Protein AF-A0A820NQ78-F1 (afdb_monomer_lite)

Radius of gyration: 19.65 Å; chains: 1; bounding box: 41×28×57 Å

Sequence (155 aa):
PVSNAIIAKVNKTFEELDKIHQFAKSWVNSPLNLTAVLGDLKNTNNIKKVFANQFFQELFTNIVGMNTFDIKSIISMLDNLNGEPNVDVLKNIEVIMKQFSDYLPCIELNRFEALQSESELVERAKELHRNRLVIAGIVFTNLNSSNPNANFLTP

Foldseek 3Di:
DVVVVVVVVLLVLLVLLVVLLVLLVCLQPPPPPVVVNLVVLVCLVSVLVQLVDPVNQVVCCVQVVDHPVLSVLLNVLSVCSPDDHDPVSSVSSNVVSVSSNVGSVVDDSPLDDDDDDPVVQVVVQVVCVVVPSDDDDDDDPDPPDPDPPPPPPDD

Secondary structure (DSSP, 8-state):
-HHHHHHHHHHHHHHHHHHHHHHHHHHHHS-S-HHHHHHGGGGHHHHHHHHHSHHHHHHHHHHH---HHHHHHHHHHHHHTTS---HHHHHHHHHHHHHHHHHGGGS-S------SSHHHHHHHHHHHHHTT----------TT---TT------

Structure (mmCIF, N/CA/C/O backbone):
data_AF-A0A820NQ78-F1
#
_entry.id   AF-A0A820NQ78-F1
#
loop_
_atom_site.group_PDB
_atom_site.id
_atom_site.type_symbol
_atom_site.label_atom_id
_atom_site.label_alt_id
_atom_site.label_comp_id
_atom_site.label_asym_id
_atom_site.label_entity_id
_atom_site.label_seq_id
_atom_site.pdbx_PDB_ins_code
_atom_site.Cartn_x
_atom_site.Cartn_y
_atom_site.Cartn_z
_atom_site.occupancy
_atom_site.B_iso_or_equiv
_atom_site.auth_seq_id
_atom_site.auth_comp_id
_atom_site.auth_asym_id
_atom_site.auth_atom_id
_atom_site.pdbx_PDB_model_num
ATOM 1 N N . PRO A 1 1 ? -9.258 12.320 19.802 1.00 61.38 1 PRO A N 1
ATOM 2 C CA . PRO A 1 1 ? -8.092 13.053 19.236 1.00 61.38 1 PRO A CA 1
ATOM 3 C C . PRO A 1 1 ? -6.924 12.133 18.848 1.00 61.38 1 PRO A C 1
ATOM 5 O O . PRO A 1 1 ? -6.534 12.135 17.688 1.00 61.38 1 PRO A O 1
ATOM 8 N N . VAL A 1 2 ? -6.407 11.322 19.782 1.00 65.81 2 VAL A N 1
ATOM 9 C CA . VAL A 1 2 ? -5.282 10.395 19.530 1.00 65.81 2 VAL A CA 1
ATOM 10 C C . VAL A 1 2 ? -5.680 9.243 18.599 1.00 65.81 2 VAL A C 1
ATOM 12 O O . VAL A 1 2 ? -4.984 8.980 17.625 1.00 65.81 2 VAL A O 1
ATOM 15 N N . SER A 1 3 ? -6.844 8.623 18.816 1.00 65.94 3 SER A N 1
ATOM 16 C CA . SER A 1 3 ? -7.408 7.605 17.912 1.00 65.94 3 SER A CA 1
ATOM 17 C C . SER A 1 3 ? -7.596 8.129 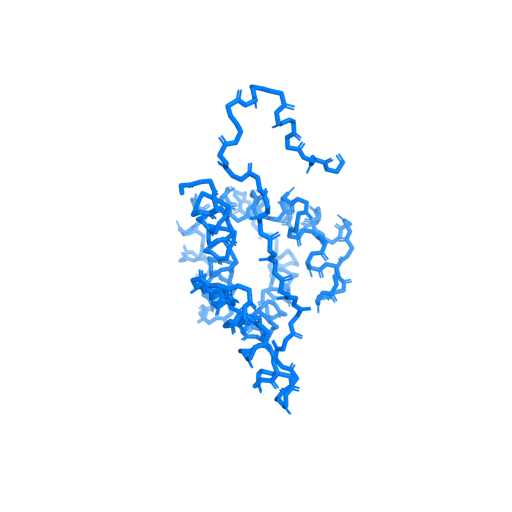16.482 1.00 65.94 3 SER A C 1
ATOM 19 O O . SER A 1 3 ? -7.204 7.470 15.524 1.00 65.94 3 SER A O 1
ATOM 21 N N . ASN A 1 4 ? -8.093 9.361 16.330 1.00 68.56 4 ASN A N 1
ATOM 22 C CA . ASN A 1 4 ? -8.229 10.008 15.021 1.00 68.56 4 ASN A CA 1
ATOM 23 C C . ASN A 1 4 ? -6.870 10.266 14.354 1.00 68.56 4 ASN A C 1
ATOM 25 O O . ASN A 1 4 ? -6.774 10.164 13.137 1.00 68.56 4 ASN A O 1
ATOM 29 N N . ALA A 1 5 ? -5.819 10.574 15.123 1.00 69.75 5 ALA A N 1
ATOM 30 C CA . ALA A 1 5 ? -4.471 10.739 14.581 1.00 69.75 5 ALA A CA 1
ATOM 31 C C . ALA A 1 5 ? -3.889 9.407 14.077 1.00 69.75 5 ALA A C 1
ATOM 33 O O . ALA A 1 5 ? -3.228 9.385 13.040 1.00 69.75 5 ALA A O 1
ATOM 34 N N . ILE A 1 6 ? -4.181 8.297 14.766 1.00 68.69 6 ILE A N 1
ATOM 35 C CA . ILE A 1 6 ? -3.811 6.947 14.322 1.00 68.69 6 ILE A CA 1
ATOM 36 C C . ILE A 1 6 ? -4.538 6.615 13.016 1.00 68.69 6 ILE A C 1
ATOM 38 O O . ILE A 1 6 ? -3.880 6.296 12.030 1.00 68.69 6 ILE A O 1
ATOM 42 N N . ILE A 1 7 ? -5.864 6.783 12.962 1.00 71.94 7 ILE A N 1
ATOM 43 C CA . ILE A 1 7 ? -6.649 6.539 11.739 1.00 71.94 7 ILE A CA 1
ATOM 44 C C . ILE A 1 7 ? -6.163 7.430 10.587 1.00 71.94 7 ILE A C 1
ATOM 46 O O . ILE A 1 7 ? -5.946 6.941 9.482 1.00 71.94 7 ILE A O 1
ATOM 50 N N . ALA A 1 8 ? -5.901 8.716 10.841 1.00 73.94 8 ALA A N 1
ATOM 51 C CA . ALA A 1 8 ? -5.370 9.629 9.829 1.00 73.94 8 ALA A CA 1
ATOM 52 C C . ALA A 1 8 ? -4.002 9.177 9.294 1.00 73.94 8 ALA A C 1
ATOM 54 O O . ALA A 1 8 ? -3.735 9.285 8.096 1.00 73.94 8 ALA A O 1
ATOM 55 N N . LYS A 1 9 ? -3.134 8.641 10.163 1.00 71.94 9 LYS A N 1
ATOM 56 C CA . LYS A 1 9 ? -1.835 8.106 9.751 1.00 71.94 9 LYS A CA 1
ATOM 57 C C . LYS A 1 9 ? -1.995 6.890 8.842 1.00 71.94 9 LYS A C 1
ATOM 59 O O . LYS A 1 9 ? -1.273 6.818 7.851 1.00 71.94 9 LYS A O 1
ATOM 64 N N . VAL A 1 10 ? -2.931 5.985 9.137 1.00 73.81 10 VAL A N 1
ATOM 65 C CA . VAL A 1 10 ? -3.146 4.812 8.280 1.00 73.81 10 VAL A CA 1
ATOM 66 C C . VAL A 1 10 ? -3.831 5.177 6.963 1.00 73.81 10 VAL A C 1
ATOM 68 O O . VAL A 1 10 ? -3.411 4.696 5.914 1.00 73.81 10 VAL A O 1
ATOM 71 N N . ASN A 1 11 ? -4.794 6.101 6.971 1.00 71.75 11 ASN A N 1
ATOM 72 C CA . ASN A 1 11 ? -5.394 6.608 5.732 1.00 71.75 11 ASN A CA 1
ATOM 73 C C . ASN A 1 11 ? -4.330 7.200 4.798 1.00 71.75 11 ASN A C 1
ATOM 75 O O . ASN A 1 11 ? -4.326 6.906 3.606 1.00 71.75 11 ASN A O 1
ATOM 79 N N . LYS A 1 12 ? -3.357 7.941 5.345 1.00 75.19 12 LYS A N 1
ATOM 80 C CA . LYS A 1 12 ? -2.223 8.447 4.563 1.00 75.19 12 LYS A CA 1
ATOM 81 C C . LYS A 1 12 ? -1.379 7.324 3.943 1.00 75.19 12 LYS A C 1
ATOM 83 O O . LYS A 1 12 ? -0.923 7.462 2.813 1.00 75.19 12 LYS A O 1
ATOM 88 N N . THR A 1 13 ? -1.173 6.213 4.651 1.00 70.50 13 THR A N 1
ATOM 89 C CA . THR A 1 13 ? -0.490 5.030 4.099 1.00 70.50 13 THR A CA 1
ATOM 90 C C . THR A 1 13 ? -1.272 4.437 2.923 1.00 70.50 13 THR A C 1
ATOM 92 O O . THR A 1 13 ? -0.685 4.059 1.913 1.00 70.50 13 THR A O 1
ATOM 95 N N . PHE A 1 14 ? -2.599 4.401 2.998 1.00 76.12 14 PHE A N 1
ATOM 96 C CA . PHE A 1 14 ? -3.430 3.918 1.897 1.00 76.12 14 PHE A CA 1
ATOM 97 C C . PHE A 1 14 ? -3.463 4.862 0.691 1.00 76.12 14 PHE A C 1
ATOM 99 O O . PHE A 1 14 ? -3.422 4.394 -0.444 1.00 76.12 14 PHE A O 1
ATOM 106 N N . GLU A 1 15 ? -3.424 6.177 0.907 1.00 78.06 15 GLU A N 1
ATOM 107 C CA . GLU A 1 15 ? -3.234 7.149 -0.179 1.00 78.06 15 GLU A CA 1
ATOM 108 C C . GLU A 1 15 ? -1.905 6.937 -0.927 1.00 78.06 15 GLU A C 1
ATOM 110 O O . GLU A 1 15 ? -1.816 7.182 -2.130 1.00 78.06 15 GLU A O 1
ATOM 115 N N . GLU A 1 16 ? -0.850 6.494 -0.236 1.00 76.94 16 GLU A N 1
ATOM 116 C CA . GLU A 1 16 ? 0.434 6.164 -0.866 1.00 76.94 16 GLU A CA 1
ATOM 117 C C . GLU A 1 16 ? 0.342 4.898 -1.740 1.00 76.94 16 GLU A C 1
ATOM 119 O O . GLU A 1 16 ? 0.937 4.880 -2.819 1.00 76.94 16 GLU A O 1
ATOM 124 N N . LEU A 1 17 ? -0.460 3.894 -1.356 1.00 76.00 17 LEU A N 1
ATOM 125 C CA . LEU A 1 17 ? -0.748 2.722 -2.204 1.00 76.00 17 LEU A CA 1
ATOM 126 C C . LEU A 1 17 ? -1.548 3.076 -3.444 1.00 76.00 17 LEU A C 1
ATOM 128 O O . LEU A 1 17 ? -1.231 2.596 -4.532 1.00 76.00 17 LEU A O 1
ATOM 132 N N . ASP A 1 18 ? -2.561 3.925 -3.293 1.00 79.12 18 ASP A N 1
ATOM 133 C CA . ASP A 1 18 ? -3.382 4.332 -4.427 1.00 79.12 18 ASP A CA 1
ATOM 134 C C . ASP A 1 18 ? -2.541 5.062 -5.487 1.00 79.12 18 ASP A C 1
ATOM 136 O O . ASP A 1 18 ? -2.681 4.810 -6.681 1.00 79.12 18 ASP A O 1
ATOM 140 N N . LYS A 1 19 ? -1.554 5.866 -5.067 1.00 77.31 19 LYS A N 1
ATOM 141 C CA . LYS A 1 19 ? -0.592 6.493 -5.990 1.00 77.31 19 LYS A CA 1
ATOM 142 C C . LYS A 1 19 ? 0.239 5.474 -6.772 1.00 77.31 19 LYS A C 1
ATOM 144 O O . LYS A 1 19 ? 0.476 5.690 -7.959 1.00 77.31 19 LYS A O 1
ATOM 149 N N . ILE A 1 20 ? 0.676 4.374 -6.150 1.00 75.75 20 ILE A N 1
ATOM 150 C CA . ILE A 1 20 ? 1.396 3.300 -6.862 1.00 75.75 20 ILE A CA 1
ATOM 151 C C . ILE A 1 20 ? 0.470 2.623 -7.861 1.00 75.75 20 ILE A C 1
ATOM 153 O O . ILE A 1 20 ? 0.863 2.388 -8.997 1.00 75.75 20 ILE A O 1
ATOM 157 N N . HIS A 1 21 ? -0.756 2.317 -7.449 1.00 78.81 21 HIS A N 1
ATOM 158 C CA . HIS A 1 21 ? -1.746 1.679 -8.304 1.00 78.81 21 HIS A CA 1
ATOM 159 C C . HIS A 1 21 ? -2.079 2.545 -9.526 1.00 78.81 21 HIS A C 1
ATOM 161 O O . HIS A 1 21 ? -2.081 2.041 -10.649 1.00 78.81 21 HIS A O 1
ATOM 167 N N . GLN A 1 22 ? -2.281 3.851 -9.335 1.00 77.62 22 GLN A N 1
ATOM 168 C CA . GLN A 1 22 ? -2.467 4.796 -10.434 1.00 77.62 22 GLN A CA 1
ATOM 169 C C . GLN A 1 22 ? -1.232 4.861 -11.339 1.00 77.62 22 GLN A C 1
ATOM 171 O O . GLN A 1 22 ? -1.372 4.806 -12.558 1.00 77.62 22 GLN A O 1
ATOM 176 N N . PHE A 1 23 ? -0.023 4.909 -10.769 1.00 75.62 23 PHE A N 1
ATOM 177 C CA . PHE A 1 23 ? 1.216 4.894 -11.549 1.00 75.62 23 PHE A CA 1
ATOM 178 C C . PHE A 1 23 ? 1.366 3.612 -12.378 1.00 75.62 23 PHE A C 1
ATOM 180 O O . PHE A 1 23 ? 1.639 3.683 -13.573 1.00 75.62 23 PHE A O 1
ATOM 187 N N . ALA A 1 24 ? 1.124 2.451 -11.771 1.00 78.06 24 ALA A N 1
ATOM 188 C CA . ALA A 1 24 ? 1.169 1.153 -12.429 1.00 78.06 24 ALA A CA 1
ATOM 189 C C . ALA A 1 24 ? 0.156 1.069 -13.580 1.00 78.06 24 ALA A C 1
ATOM 191 O O . ALA A 1 24 ? 0.507 0.671 -14.689 1.00 78.06 24 ALA A O 1
ATOM 192 N N . LYS A 1 25 ? -1.080 1.534 -13.357 1.00 79.62 25 LYS A N 1
ATOM 193 C CA . LYS A 1 25 ? -2.103 1.633 -14.407 1.00 79.62 25 LYS A CA 1
ATOM 194 C C . LYS A 1 25 ? -1.692 2.564 -15.539 1.00 79.62 25 LYS A C 1
ATOM 196 O O . LYS A 1 25 ? -1.885 2.214 -16.700 1.00 79.62 25 LYS A O 1
ATOM 201 N N . SER A 1 26 ? -1.145 3.734 -15.225 1.00 74.44 26 SER A N 1
ATOM 202 C CA . SER A 1 26 ? -0.667 4.677 -16.239 1.00 74.44 26 SER A C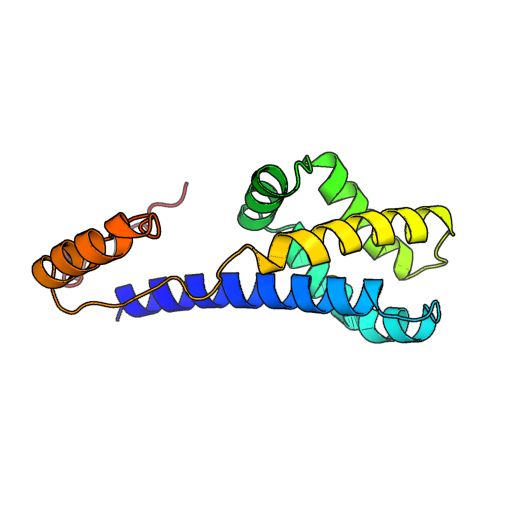A 1
ATOM 203 C C . SER A 1 26 ? 0.500 4.105 -17.038 1.00 74.44 26 SER A C 1
ATOM 205 O O . SER A 1 26 ? 0.550 4.307 -18.246 1.00 74.44 26 SER A O 1
ATOM 207 N N . TRP A 1 27 ? 1.397 3.353 -16.395 1.00 72.50 27 TRP A N 1
ATOM 208 C CA . TRP A 1 27 ? 2.512 2.674 -17.054 1.00 72.50 27 TRP A CA 1
ATOM 209 C C . TRP A 1 27 ? 2.023 1.600 -18.032 1.00 72.50 27 TRP A C 1
ATOM 211 O O . TRP A 1 27 ? 2.429 1.598 -19.189 1.00 72.50 27 TRP A O 1
ATOM 221 N N . VAL A 1 28 ? 1.111 0.723 -17.594 1.00 74.75 28 VAL A N 1
ATOM 222 C CA . VAL A 1 28 ? 0.580 -0.387 -18.409 1.00 74.75 28 VAL A CA 1
ATOM 223 C C . VAL A 1 28 ? -0.292 0.106 -19.567 1.00 74.75 28 VAL A C 1
ATOM 225 O O . VAL A 1 28 ? -0.255 -0.464 -20.653 1.00 74.75 28 VAL A O 1
ATOM 228 N N . ASN A 1 29 ? -1.076 1.166 -19.354 1.00 73.69 29 ASN A N 1
ATOM 229 C CA . ASN A 1 29 ? -1.983 1.699 -20.373 1.00 73.69 29 ASN A CA 1
ATOM 230 C C . ASN A 1 29 ? -1.331 2.749 -21.284 1.00 73.69 29 ASN A C 1
ATOM 232 O O . ASN A 1 29 ? -1.990 3.245 -22.200 1.00 73.69 29 ASN A O 1
ATOM 236 N N . SER A 1 30 ? -0.065 3.117 -21.050 1.00 66.06 30 SER A N 1
ATOM 237 C CA . SER A 1 30 ? 0.626 4.074 -21.911 1.00 66.06 30 SER A CA 1
ATOM 238 C C . SER A 1 30 ? 1.037 3.400 -23.223 1.00 66.06 30 SER A C 1
ATOM 240 O O . SER A 1 30 ? 1.791 2.425 -23.199 1.00 66.06 30 SER A O 1
ATOM 242 N N . PRO A 1 31 ? 0.602 3.905 -24.390 1.00 54.59 31 PRO A N 1
ATOM 243 C CA . PRO A 1 31 ? 0.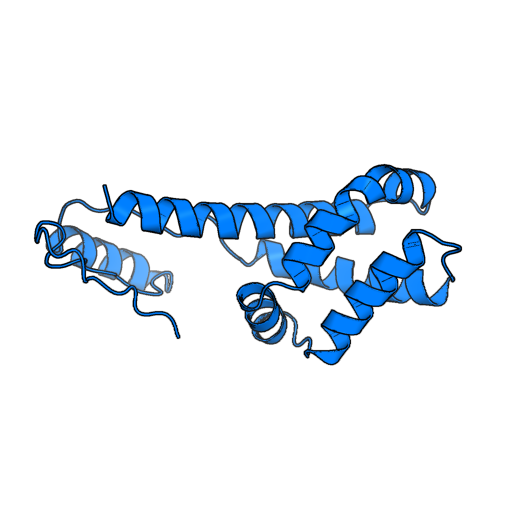965 3.324 -25.675 1.00 54.59 31 PRO A CA 1
ATOM 244 C C . PRO A 1 31 ? 2.415 3.670 -26.019 1.00 54.59 31 PRO A C 1
ATOM 246 O O . PRO A 1 31 ? 2.624 4.628 -26.748 1.00 54.59 31 PRO A O 1
ATOM 249 N N . LEU A 1 32 ? 3.403 2.943 -25.475 1.00 53.47 32 LEU A N 1
ATOM 250 C CA . LEU A 1 32 ? 4.848 2.964 -25.810 1.00 53.47 32 LEU A CA 1
ATOM 251 C C . LEU A 1 32 ? 5.509 4.346 -26.032 1.00 53.47 32 LEU A C 1
ATOM 253 O O . LEU A 1 32 ? 6.648 4.425 -26.484 1.00 53.47 32 LEU A O 1
ATOM 257 N N . ASN A 1 33 ? 4.848 5.449 -25.687 1.00 51.44 33 ASN A N 1
ATOM 258 C CA . ASN A 1 33 ? 5.381 6.792 -25.768 1.00 51.44 33 ASN A CA 1
ATOM 259 C C . ASN A 1 33 ? 5.942 7.113 -24.393 1.00 51.44 33 ASN A C 1
ATOM 261 O O . ASN A 1 33 ? 5.366 7.858 -23.596 1.00 51.44 33 ASN A O 1
ATOM 265 N N . LEU A 1 34 ? 7.068 6.453 -24.116 1.00 52.69 34 LEU A N 1
ATOM 266 C CA . LEU A 1 34 ? 7.848 6.592 -22.896 1.00 52.69 34 LEU A CA 1
ATOM 267 C C . LEU A 1 34 ? 8.030 8.062 -22.529 1.00 52.69 34 LEU A C 1
ATOM 269 O O . LEU A 1 34 ? 8.002 8.373 -21.359 1.00 52.69 34 LEU A O 1
ATOM 273 N N . THR A 1 35 ? 8.089 8.994 -23.480 1.00 45.81 35 THR A N 1
ATOM 274 C CA . THR A 1 35 ? 8.237 10.435 -23.236 1.00 45.81 35 THR A CA 1
ATOM 275 C C . THR A 1 35 ? 7.140 11.053 -22.349 1.00 45.81 35 THR A C 1
ATOM 277 O O . THR A 1 35 ? 7.444 11.964 -21.582 1.00 45.81 35 THR A O 1
ATOM 280 N N . ALA A 1 36 ? 5.896 10.557 -22.382 1.00 50.59 36 ALA A N 1
ATOM 281 C CA . ALA A 1 36 ? 4.820 11.029 -21.495 1.00 50.59 36 ALA A CA 1
ATOM 282 C C . ALA A 1 36 ? 4.976 10.481 -20.063 1.00 50.59 36 ALA A C 1
ATOM 284 O O . ALA A 1 36 ? 4.892 11.230 -19.093 1.00 50.59 36 ALA A O 1
ATOM 285 N N . VAL A 1 37 ? 5.316 9.195 -19.944 1.00 49.94 37 VAL A N 1
ATOM 286 C CA . VAL A 1 37 ? 5.645 8.526 -18.671 1.00 49.94 37 VAL A CA 1
ATOM 287 C C . VAL A 1 37 ? 6.936 9.094 -18.061 1.00 49.94 37 VAL A C 1
ATOM 289 O O . VAL A 1 37 ? 7.053 9.239 -16.845 1.00 49.94 37 VAL A O 1
ATOM 292 N N . LEU A 1 38 ? 7.889 9.468 -18.919 1.00 52.25 38 LEU A N 1
ATOM 293 C CA . LEU A 1 38 ? 9.160 10.095 -18.583 1.00 52.25 38 LEU A CA 1
ATOM 294 C C . LEU A 1 38 ? 8.949 11.557 -18.121 1.00 52.25 38 LEU A C 1
ATOM 296 O O . LEU A 1 38 ? 9.611 12.025 -17.200 1.00 52.25 38 LEU A O 1
ATOM 300 N N . GLY A 1 39 ? 7.981 12.277 -18.701 1.00 50.78 39 GLY A N 1
ATOM 301 C CA . GLY A 1 39 ? 7.564 13.613 -18.251 1.00 50.78 39 GLY A CA 1
ATOM 302 C C . GLY A 1 39 ? 6.963 13.619 -16.839 1.00 50.78 39 GLY A C 1
ATOM 303 O O . GLY A 1 39 ? 7.223 14.537 -16.056 1.00 50.78 39 GLY A O 1
ATOM 304 N N . ASP A 1 40 ? 6.261 12.542 -16.476 1.00 51.22 40 ASP A N 1
ATOM 305 C CA . ASP A 1 40 ? 5.756 12.296 -15.123 1.00 51.22 40 ASP A CA 1
ATOM 306 C C . ASP A 1 40 ? 6.847 11.823 -14.135 1.00 51.22 40 ASP A C 1
ATOM 308 O O . ASP A 1 40 ? 6.589 11.748 -12.929 1.00 51.22 40 ASP A O 1
ATOM 312 N N . LEU A 1 41 ? 8.097 11.579 -14.573 1.00 50.34 41 LEU A N 1
ATOM 313 C CA . LEU A 1 41 ? 9.191 11.102 -13.702 1.00 50.34 41 LEU A CA 1
ATOM 314 C C . LEU A 1 41 ? 9.597 12.071 -12.596 1.00 50.34 41 LEU A C 1
ATOM 316 O O . LEU A 1 41 ? 10.268 11.648 -11.650 1.00 50.34 41 LEU A O 1
ATOM 320 N N . LYS A 1 42 ? 9.159 13.336 -12.626 1.00 52.44 42 LYS A N 1
ATOM 321 C CA . LYS A 1 42 ? 9.260 14.209 -11.441 1.00 52.44 42 LYS A CA 1
ATOM 322 C C . LYS A 1 42 ? 8.589 13.574 -10.206 1.00 52.44 42 LYS A C 1
ATOM 324 O O . LYS A 1 42 ? 8.963 13.899 -9.081 1.00 52.44 42 LYS A O 1
ATOM 329 N N . ASN A 1 43 ? 7.691 12.602 -10.405 1.00 52.91 43 ASN A N 1
ATOM 330 C CA . ASN A 1 43 ? 7.060 11.789 -9.367 1.00 52.91 43 ASN A CA 1
ATOM 331 C C . ASN A 1 43 ? 7.806 10.493 -8.997 1.00 52.91 43 ASN A C 1
ATOM 333 O O . ASN A 1 43 ? 7.434 9.866 -8.000 1.00 52.91 43 ASN A O 1
ATOM 337 N N . THR A 1 44 ? 8.880 10.094 -9.695 1.00 60.66 44 THR A N 1
ATOM 338 C CA . THR A 1 44 ? 9.641 8.880 -9.322 1.00 60.66 44 THR A CA 1
ATOM 339 C C . THR A 1 44 ? 10.231 8.968 -7.933 1.00 60.66 44 THR A C 1
ATOM 341 O O . THR A 1 44 ? 10.286 7.963 -7.244 1.00 60.66 44 THR A O 1
ATOM 344 N N . ASN A 1 45 ? 10.617 10.155 -7.460 1.00 68.00 45 ASN A N 1
ATOM 345 C CA . ASN A 1 45 ? 11.090 10.317 -6.086 1.00 68.00 45 ASN A CA 1
ATOM 346 C C . ASN A 1 45 ? 10.022 9.949 -5.049 1.00 68.00 45 ASN A C 1
ATOM 348 O O . ASN A 1 45 ? 10.359 9.394 -4.006 1.00 68.00 45 ASN A O 1
ATOM 352 N N . ASN A 1 46 ? 8.746 10.224 -5.324 1.00 66.12 46 ASN A N 1
ATOM 353 C CA . ASN A 1 46 ? 7.663 9.813 -4.436 1.00 66.12 46 ASN A CA 1
ATOM 354 C C . ASN A 1 46 ? 7.454 8.300 -4.516 1.00 66.12 46 ASN A C 1
ATOM 356 O O . ASN A 1 46 ? 7.404 7.651 -3.482 1.00 66.12 46 ASN A O 1
ATOM 360 N N . ILE A 1 47 ? 7.456 7.725 -5.717 1.00 69.69 47 ILE A N 1
ATOM 361 C CA . ILE A 1 47 ? 7.330 6.274 -5.921 1.00 69.69 47 ILE A CA 1
ATOM 362 C C . ILE A 1 47 ? 8.495 5.512 -5.262 1.00 69.69 47 ILE A C 1
ATOM 364 O O . ILE A 1 47 ? 8.277 4.542 -4.542 1.00 69.69 47 ILE A O 1
ATOM 368 N N . LYS A 1 48 ? 9.731 6.005 -5.403 1.00 76.31 48 LYS A N 1
ATOM 369 C CA . LYS A 1 48 ? 10.928 5.467 -4.740 1.00 76.31 48 LYS A CA 1
ATOM 370 C C . LYS A 1 48 ? 10.808 5.510 -3.222 1.00 76.31 48 LYS A C 1
ATOM 372 O O . LYS A 1 48 ? 11.167 4.538 -2.571 1.00 76.31 48 LYS A O 1
ATOM 377 N N . LYS A 1 49 ? 10.282 6.598 -2.645 1.00 75.44 49 LYS A N 1
ATOM 378 C CA . LYS A 1 49 ? 10.032 6.680 -1.193 1.00 75.44 49 LYS A CA 1
ATOM 379 C C . LYS A 1 49 ? 9.039 5.624 -0.723 1.00 75.44 49 LYS A C 1
ATOM 381 O O . LYS A 1 49 ? 9.207 5.095 0.370 1.00 75.44 49 LYS A O 1
ATOM 386 N N . VAL A 1 50 ? 8.040 5.311 -1.543 1.00 72.31 50 VAL A N 1
ATOM 387 C CA . VAL A 1 50 ? 7.066 4.268 -1.228 1.00 72.31 50 VAL A CA 1
ATOM 388 C C . VAL A 1 50 ? 7.718 2.882 -1.299 1.00 72.31 50 VAL A C 1
ATOM 390 O O . VAL A 1 50 ? 7.625 2.137 -0.332 1.00 72.31 50 VAL A O 1
ATOM 393 N N . PHE A 1 51 ? 8.497 2.567 -2.341 1.00 76.69 51 PHE A N 1
ATOM 394 C CA . PHE A 1 51 ? 9.284 1.319 -2.393 1.00 76.69 51 PHE A CA 1
ATOM 395 C C . PHE A 1 51 ? 10.337 1.203 -1.279 1.00 76.69 51 PHE A C 1
ATOM 397 O O . PHE A 1 51 ? 10.636 0.108 -0.809 1.00 76.69 51 PHE A O 1
ATOM 404 N N . ALA A 1 52 ? 10.902 2.323 -0.829 1.00 79.69 52 ALA A N 1
ATOM 405 C CA . ALA A 1 52 ? 11.884 2.354 0.250 1.00 79.69 52 ALA A CA 1
ATOM 406 C C . ALA A 1 52 ? 11.263 2.223 1.652 1.00 79.69 52 ALA A C 1
ATOM 408 O O . ALA A 1 52 ? 11.985 1.952 2.609 1.00 79.69 52 ALA A O 1
ATOM 409 N N . ASN A 1 53 ? 9.951 2.410 1.801 1.00 79.62 53 ASN A N 1
ATOM 410 C CA . ASN A 1 53 ? 9.277 2.319 3.091 1.00 79.62 53 ASN A CA 1
ATOM 411 C C . ASN A 1 53 ? 9.042 0.847 3.477 1.00 79.62 53 ASN A C 1
ATOM 413 O O . ASN A 1 53 ? 8.477 0.069 2.712 1.00 79.62 53 ASN A O 1
ATOM 417 N N . GLN A 1 54 ? 9.474 0.483 4.689 1.00 77.75 54 GLN A N 1
ATOM 418 C CA . GLN A 1 54 ? 9.479 -0.893 5.190 1.00 77.75 54 GLN A CA 1
ATOM 419 C C . GLN A 1 54 ? 8.100 -1.567 5.150 1.00 77.75 54 GLN A C 1
ATOM 421 O O . GLN A 1 54 ? 8.009 -2.719 4.736 1.00 77.75 54 GLN A O 1
ATOM 426 N N . PHE A 1 55 ? 7.030 -0.848 5.506 1.00 76.12 55 PHE A N 1
ATOM 427 C CA . PHE A 1 55 ? 5.671 -1.392 5.454 1.00 76.12 55 PHE A CA 1
ATOM 428 C C . PHE A 1 55 ? 5.317 -1.858 4.038 1.00 76.12 55 PHE A C 1
ATOM 430 O O . PHE A 1 55 ? 4.762 -2.938 3.855 1.00 76.12 55 PHE A O 1
ATOM 437 N N . PHE A 1 56 ? 5.680 -1.073 3.022 1.00 73.44 56 PHE A N 1
ATOM 438 C CA . PHE A 1 56 ? 5.422 -1.448 1.636 1.00 73.44 56 PHE A CA 1
ATOM 439 C C . PHE A 1 56 ? 6.331 -2.568 1.152 1.00 73.44 56 PHE A C 1
ATOM 441 O O . PHE A 1 56 ? 5.873 -3.406 0.385 1.00 73.44 56 PHE A O 1
ATOM 448 N N . GLN A 1 57 ? 7.574 -2.648 1.627 1.00 81.19 57 GLN A N 1
ATOM 449 C CA . GLN A 1 57 ? 8.433 -3.789 1.305 1.00 81.19 57 GLN A CA 1
ATOM 450 C C . GLN A 1 57 ? 7.836 -5.102 1.807 1.00 81.19 57 GLN A C 1
ATOM 452 O O . GLN A 1 57 ? 7.756 -6.070 1.051 1.00 81.19 57 GLN A O 1
ATOM 457 N N . GLU A 1 58 ? 7.357 -5.119 3.050 1.00 79.88 58 GLU A N 1
ATOM 458 C CA . GLU A 1 58 ? 6.676 -6.276 3.630 1.00 79.88 58 GLU A CA 1
ATOM 459 C C . GLU A 1 58 ? 5.369 -6.577 2.885 1.00 79.88 58 GLU A C 1
ATOM 461 O O . GLU A 1 58 ? 5.105 -7.727 2.532 1.00 79.88 58 GLU A O 1
ATOM 466 N N . LEU A 1 59 ? 4.579 -5.549 2.564 1.00 76.69 59 LEU A N 1
ATOM 467 C CA . LEU A 1 59 ? 3.348 -5.701 1.792 1.00 76.69 59 LEU A CA 1
ATOM 468 C C . LEU A 1 59 ? 3.611 -6.326 0.414 1.00 76.69 59 LEU A C 1
ATOM 470 O O . LEU A 1 59 ? 2.933 -7.275 0.030 1.00 76.69 59 LEU A O 1
ATOM 474 N N . PHE A 1 60 ? 4.602 -5.829 -0.326 1.00 76.81 60 PHE A N 1
ATOM 475 C CA . PHE A 1 60 ? 4.955 -6.348 -1.646 1.00 76.81 60 PHE A CA 1
ATOM 476 C C . PHE A 1 60 ? 5.551 -7.748 -1.585 1.00 76.81 60 PHE A C 1
ATOM 478 O O . PHE A 1 60 ? 5.260 -8.567 -2.456 1.00 76.81 60 PHE A O 1
ATOM 485 N N . THR A 1 61 ? 6.311 -8.046 -0.533 1.00 82.06 61 THR A N 1
ATOM 486 C CA . THR A 1 61 ? 6.796 -9.403 -0.274 1.00 82.06 61 THR A CA 1
ATOM 487 C C . THR A 1 61 ? 5.630 -10.364 -0.088 1.00 82.06 61 THR A C 1
ATOM 489 O O . THR A 1 61 ? 5.594 -11.419 -0.713 1.00 82.06 61 THR A O 1
ATOM 492 N N . ASN A 1 62 ? 4.633 -9.976 0.704 1.00 78.31 62 ASN A N 1
ATOM 493 C CA . ASN A 1 62 ? 3.511 -10.847 1.042 1.00 78.31 62 ASN A CA 1
ATOM 494 C C . ASN A 1 62 ? 2.465 -10.971 -0.076 1.00 78.31 62 ASN A C 1
ATOM 496 O O . ASN A 1 62 ? 1.866 -12.031 -0.228 1.00 78.31 62 ASN A O 1
ATOM 500 N N . ILE A 1 63 ? 2.222 -9.905 -0.842 1.00 69.81 63 ILE A N 1
ATOM 501 C CA . ILE A 1 63 ? 1.154 -9.870 -1.858 1.00 69.81 63 ILE A CA 1
ATOM 502 C C . ILE A 1 63 ? 1.671 -10.254 -3.241 1.00 69.81 63 ILE A C 1
ATOM 504 O O . ILE A 1 63 ? 0.984 -10.949 -3.983 1.00 69.81 63 ILE A O 1
ATOM 508 N N . VAL A 1 64 ? 2.868 -9.791 -3.597 1.00 71.94 64 VAL A N 1
ATOM 509 C CA . VAL A 1 64 ? 3.426 -9.937 -4.950 1.00 71.94 64 VAL A CA 1
ATOM 510 C C . VAL A 1 64 ? 4.592 -10.933 -4.971 1.00 71.94 64 VAL A C 1
ATOM 512 O O . VAL A 1 64 ? 5.015 -11.362 -6.039 1.00 71.94 64 VAL A O 1
ATOM 515 N N . GLY A 1 65 ? 5.098 -11.352 -3.805 1.00 76.00 65 GLY A N 1
ATOM 516 C CA . GLY A 1 65 ? 6.214 -12.297 -3.708 1.00 76.00 65 GLY A CA 1
ATOM 517 C C . GLY A 1 65 ? 7.582 -11.674 -3.993 1.00 76.00 65 GLY A C 1
ATOM 518 O O . GLY A 1 65 ? 8.545 -12.409 -4.198 1.00 76.00 65 GLY A O 1
ATOM 519 N N . MET A 1 66 ? 7.684 -10.341 -4.022 1.00 79.19 66 MET A N 1
ATOM 520 C CA . MET A 1 66 ? 8.952 -9.648 -4.271 1.00 79.19 66 MET A CA 1
ATOM 521 C C . MET A 1 66 ? 9.831 -9.635 -3.032 1.00 79.19 66 MET A C 1
ATOM 523 O O . MET A 1 66 ? 9.403 -9.215 -1.966 1.00 79.19 66 MET A O 1
ATOM 527 N N . ASN A 1 67 ? 11.090 -10.017 -3.177 1.00 80.31 67 ASN A N 1
ATOM 528 C CA . ASN A 1 67 ? 12.054 -9.918 -2.092 1.00 80.31 67 ASN A CA 1
ATOM 529 C C . ASN A 1 67 ? 12.734 -8.530 -2.069 1.00 80.31 67 ASN A C 1
ATOM 531 O O . ASN A 1 67 ? 12.539 -7.672 -2.932 1.00 80.31 67 ASN A O 1
ATOM 535 N N . THR A 1 68 ? 13.589 -8.302 -1.071 1.00 78.06 68 THR A N 1
ATOM 536 C CA . THR A 1 68 ? 14.308 -7.026 -0.911 1.00 78.06 68 THR A CA 1
ATOM 537 C C . THR A 1 68 ? 15.272 -6.711 -2.060 1.00 78.06 68 THR A C 1
ATOM 539 O O . THR A 1 68 ? 15.572 -5.539 -2.295 1.00 78.06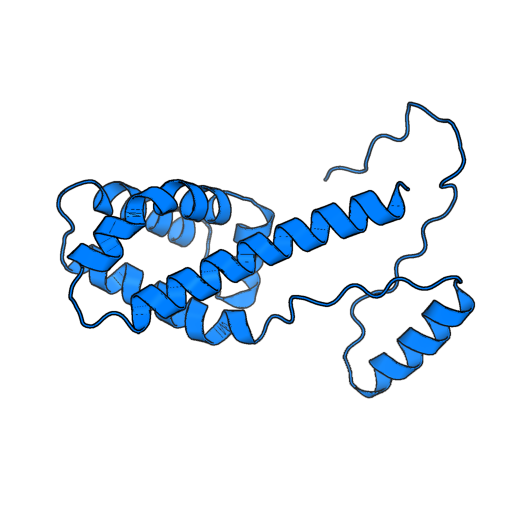 68 THR A O 1
ATOM 542 N N . PHE A 1 69 ? 15.763 -7.722 -2.783 1.00 80.00 69 PHE A N 1
ATOM 543 C CA . PHE A 1 69 ? 16.590 -7.533 -3.973 1.00 80.00 69 PHE A CA 1
ATOM 544 C C . PHE A 1 69 ? 15.753 -7.003 -5.142 1.00 80.00 69 PHE A C 1
ATOM 546 O O . PHE A 1 69 ? 16.162 -6.023 -5.763 1.00 80.00 69 PHE A O 1
ATOM 553 N N . ASP A 1 70 ? 14.561 -7.555 -5.376 1.00 78.62 70 ASP A N 1
ATOM 554 C CA . ASP A 1 70 ? 13.643 -7.091 -6.426 1.00 78.62 70 ASP A CA 1
ATOM 555 C C . ASP A 1 70 ? 13.275 -5.614 -6.219 1.00 78.62 70 ASP A C 1
ATOM 557 O O . ASP A 1 70 ? 13.355 -4.803 -7.141 1.00 78.62 70 ASP A O 1
ATOM 561 N N . ILE A 1 71 ? 12.982 -5.230 -4.973 1.00 77.56 71 ILE A N 1
ATOM 562 C CA . ILE A 1 71 ? 12.643 -3.847 -4.606 1.00 77.56 71 ILE A CA 1
ATOM 563 C C . ILE A 1 71 ? 13.819 -2.893 -4.840 1.00 77.56 71 ILE A C 1
ATOM 565 O O . ILE A 1 71 ? 13.643 -1.812 -5.406 1.00 77.56 71 ILE A O 1
ATOM 569 N N . LYS A 1 72 ? 15.037 -3.281 -4.446 1.00 82.56 72 LYS A N 1
ATOM 570 C CA . LYS A 1 72 ? 16.246 -2.491 -4.736 1.00 82.56 72 LYS A CA 1
ATOM 571 C C . LYS A 1 72 ? 16.490 -2.368 -6.238 1.00 82.56 72 LYS A C 1
ATOM 573 O O . LYS A 1 72 ? 16.902 -1.303 -6.695 1.00 82.56 72 LYS A O 1
ATOM 578 N N . SER A 1 73 ? 16.203 -3.427 -6.991 1.00 79.44 73 SER A N 1
ATOM 579 C CA . SER A 1 73 ? 16.300 -3.442 -8.447 1.00 79.44 73 SER A CA 1
ATOM 580 C C . SER A 1 73 ? 15.325 -2.440 -9.067 1.00 79.44 73 SER A C 1
ATOM 582 O O . SER A 1 73 ? 15.750 -1.607 -9.858 1.00 79.44 73 SER A O 1
ATOM 584 N N . ILE A 1 74 ? 14.062 -2.400 -8.619 1.00 75.62 74 ILE A N 1
ATOM 585 C CA . ILE A 1 74 ? 13.073 -1.390 -9.045 1.00 75.62 74 ILE A CA 1
ATOM 586 C C . ILE A 1 74 ? 13.569 0.026 -8.759 1.00 75.62 74 ILE A C 1
ATOM 588 O O . ILE A 1 74 ? 13.521 0.879 -9.641 1.00 75.62 74 ILE A O 1
ATOM 592 N N . ILE A 1 75 ? 14.055 0.294 -7.544 1.00 79.19 75 ILE A N 1
ATOM 593 C CA . ILE A 1 75 ? 14.558 1.627 -7.177 1.00 79.19 75 ILE A CA 1
ATOM 594 C C . ILE A 1 75 ? 15.719 2.029 -8.096 1.00 79.19 75 ILE A C 1
ATOM 596 O O . ILE A 1 75 ? 15.710 3.133 -8.636 1.00 79.19 75 ILE A O 1
ATOM 600 N N . SER A 1 76 ? 16.665 1.117 -8.341 1.00 80.38 76 SER A N 1
ATOM 601 C CA . SER A 1 76 ? 17.787 1.354 -9.254 1.00 80.38 76 SER A CA 1
ATOM 602 C C . SER A 1 76 ? 17.332 1.556 -10.702 1.00 80.38 76 SER A C 1
ATOM 604 O O . SER A 1 76 ? 17.852 2.430 -11.392 1.00 80.38 76 SER A O 1
ATOM 606 N N . MET A 1 77 ? 16.336 0.800 -11.166 1.00 74.88 77 MET A N 1
ATOM 607 C CA . MET A 1 77 ? 15.738 0.979 -12.488 1.00 74.88 77 MET A CA 1
ATOM 608 C C . MET A 1 77 ? 15.087 2.360 -12.615 1.00 74.88 77 MET A C 1
ATOM 610 O O . MET A 1 77 ? 15.333 3.048 -13.601 1.00 74.88 77 MET A O 1
ATOM 614 N N . LEU A 1 78 ? 14.330 2.799 -11.603 1.00 74.69 78 LEU A N 1
ATOM 615 C CA . LEU A 1 78 ? 13.731 4.137 -11.546 1.00 74.69 78 LEU A CA 1
ATOM 616 C C . LEU A 1 78 ? 14.788 5.252 -11.518 1.00 74.69 78 LEU A C 1
ATOM 618 O O . LEU A 1 78 ? 14.554 6.316 -12.087 1.00 74.69 78 LEU A O 1
ATOM 622 N N . ASP A 1 79 ? 15.944 5.028 -10.887 1.00 76.88 79 ASP A N 1
ATOM 623 C CA . ASP A 1 79 ? 17.073 5.965 -10.943 1.00 76.88 79 ASP A CA 1
ATOM 624 C C . ASP A 1 79 ? 17.670 6.047 -12.356 1.00 76.88 79 ASP A C 1
ATOM 626 O O . ASP A 1 79 ? 17.932 7.147 -12.845 1.00 76.88 79 ASP A O 1
ATOM 630 N N . ASN A 1 80 ? 17.799 4.908 -13.043 1.00 71.69 80 ASN A N 1
ATOM 631 C CA . ASN A 1 80 ? 18.320 4.828 -14.411 1.00 71.69 80 ASN A CA 1
ATOM 632 C C . ASN A 1 80 ? 17.374 5.436 -15.461 1.00 71.69 80 ASN A C 1
ATOM 634 O O . ASN A 1 80 ? 17.842 5.872 -16.511 1.00 71.69 80 ASN A O 1
ATOM 638 N N . LEU A 1 81 ? 16.066 5.527 -15.184 1.00 67.19 81 LEU A N 1
ATOM 639 C CA . LEU A 1 81 ? 15.109 6.224 -16.058 1.00 67.19 81 LEU A CA 1
ATOM 640 C C . LEU A 1 81 ? 15.388 7.729 -16.186 1.00 67.19 81 LEU A C 1
ATOM 642 O O . LEU A 1 81 ? 14.961 8.338 -17.161 1.00 67.19 81 LEU A O 1
ATOM 646 N N . ASN A 1 82 ? 16.094 8.331 -15.222 1.00 63.41 82 ASN A N 1
ATOM 647 C CA . ASN A 1 82 ? 16.526 9.729 -15.315 1.00 63.41 82 ASN A CA 1
ATOM 648 C C . ASN A 1 82 ? 17.745 9.914 -16.247 1.00 63.41 82 ASN A C 1
ATOM 650 O O . ASN A 1 82 ? 18.156 11.051 -16.480 1.00 63.41 82 ASN A O 1
ATOM 654 N N . GLY A 1 83 ? 18.335 8.817 -16.739 1.00 64.50 83 GLY A N 1
ATOM 655 C CA . GLY A 1 83 ? 19.415 8.780 -17.729 1.00 64.50 83 GLY A CA 1
ATOM 656 C C . GLY A 1 83 ? 18.928 8.271 -19.092 1.00 64.50 83 GLY A C 1
ATOM 657 O O . GLY A 1 83 ? 17.841 8.634 -19.532 1.00 64.50 83 GLY A O 1
ATOM 658 N N . GLU A 1 84 ? 19.718 7.428 -19.768 1.00 62.53 84 GLU A N 1
ATOM 659 C CA . GLU A 1 84 ? 19.301 6.718 -20.990 1.00 62.53 84 GLU A CA 1
ATOM 660 C C . GLU A 1 84 ? 18.694 5.347 -20.636 1.00 62.53 84 GLU A C 1
ATOM 662 O O . GLU A 1 84 ? 19.420 4.440 -20.214 1.00 62.53 84 GLU A O 1
ATOM 667 N N . PRO A 1 85 ? 17.372 5.150 -20.795 1.00 61.41 85 PRO A N 1
ATOM 668 C CA . PRO A 1 85 ? 16.737 3.887 -20.446 1.00 61.41 85 PRO A CA 1
ATOM 669 C C . PRO A 1 85 ? 17.128 2.788 -21.442 1.00 61.41 85 PRO A C 1
ATOM 671 O O . PRO A 1 85 ? 16.854 2.894 -22.637 1.00 61.41 85 PRO A O 1
ATOM 674 N N . ASN A 1 86 ? 17.711 1.690 -20.955 1.00 67.56 86 ASN A N 1
ATOM 675 C CA . ASN A 1 86 ? 17.871 0.468 -21.750 1.00 67.56 86 ASN A CA 1
ATOM 676 C C . ASN A 1 86 ? 16.513 -0.262 -21.873 1.00 67.56 86 ASN A C 1
ATOM 678 O O . ASN A 1 86 ? 15.754 -0.352 -20.907 1.00 67.56 86 ASN A O 1
ATOM 682 N N . VAL A 1 87 ? 16.229 -0.834 -23.045 1.00 67.38 87 VAL A N 1
ATOM 683 C CA . VAL A 1 87 ? 15.045 -1.654 -23.355 1.00 67.38 87 VAL A CA 1
ATOM 684 C C . VAL A 1 87 ? 14.797 -2.755 -22.319 1.00 67.38 87 VAL A C 1
ATOM 686 O O . VAL A 1 87 ? 13.647 -2.996 -21.955 1.00 67.38 87 VAL A O 1
ATOM 689 N N . ASP A 1 88 ? 15.844 -3.398 -21.803 1.00 67.31 88 ASP A N 1
ATOM 690 C CA . ASP A 1 88 ? 15.686 -4.462 -20.801 1.00 67.31 88 ASP A CA 1
ATOM 691 C C . ASP A 1 88 ? 15.176 -3.929 -19.454 1.00 67.31 88 ASP A C 1
ATOM 693 O O . ASP A 1 88 ? 14.349 -4.564 -18.797 1.00 67.31 88 ASP A O 1
ATOM 697 N N . VAL A 1 89 ? 15.603 -2.723 -19.065 1.00 68.12 89 VAL A N 1
ATOM 698 C CA . VAL A 1 89 ? 15.103 -2.034 -17.864 1.00 68.12 89 VAL A CA 1
ATOM 699 C C . VAL A 1 89 ? 13.622 -1.702 -18.026 1.00 68.12 89 VAL A C 1
ATOM 701 O O . VAL A 1 89 ? 12.835 -1.925 -17.109 1.00 68.12 89 VAL A O 1
ATOM 704 N N . LEU A 1 90 ? 13.223 -1.237 -19.211 1.00 68.06 90 LEU A N 1
ATOM 705 C CA . LEU A 1 90 ? 11.832 -0.897 -19.503 1.00 68.06 90 LEU A CA 1
ATOM 706 C C . LEU A 1 90 ? 10.910 -2.121 -19.458 1.00 68.06 90 LEU A C 1
ATOM 708 O O . LEU A 1 90 ? 9.848 -2.052 -18.840 1.00 68.06 90 LEU A O 1
ATOM 712 N N . LYS A 1 91 ? 11.338 -3.253 -20.032 1.00 70.31 91 LYS A N 1
ATOM 713 C CA . LYS A 1 91 ? 10.588 -4.520 -19.977 1.00 70.31 91 LYS A CA 1
ATOM 714 C C . LYS A 1 91 ? 10.412 -5.027 -18.548 1.00 70.31 91 LYS A C 1
ATOM 716 O O . LYS A 1 91 ? 9.332 -5.484 -18.185 1.00 70.31 91 LYS A O 1
ATOM 721 N N . ASN A 1 92 ? 11.454 -4.932 -17.726 1.00 71.75 92 ASN A N 1
ATOM 722 C CA . ASN A 1 92 ? 11.374 -5.375 -16.337 1.00 71.75 92 ASN A CA 1
ATOM 723 C C . ASN A 1 92 ? 10.419 -4.501 -15.515 1.00 71.75 92 ASN A C 1
ATOM 725 O O . ASN A 1 92 ? 9.612 -5.034 -14.753 1.00 71.75 92 ASN A O 1
ATOM 729 N N . ILE A 1 93 ? 10.446 -3.177 -15.709 1.00 71.94 93 ILE A N 1
ATOM 730 C CA . ILE A 1 93 ? 9.477 -2.282 -15.063 1.00 71.94 93 ILE A CA 1
ATOM 731 C C . ILE A 1 93 ? 8.053 -2.609 -15.529 1.00 71.94 93 ILE A C 1
ATOM 733 O O . ILE A 1 93 ? 7.148 -2.658 -14.703 1.00 71.94 93 ILE A O 1
ATOM 737 N N . GLU A 1 94 ? 7.840 -2.877 -16.818 1.00 75.38 94 GLU A N 1
ATOM 738 C CA . GLU A 1 94 ? 6.522 -3.239 -17.351 1.00 75.38 94 GLU A CA 1
ATOM 739 C C . GLU A 1 94 ? 5.938 -4.489 -16.677 1.00 75.38 94 GLU A C 1
ATOM 741 O O . GLU A 1 94 ? 4.781 -4.469 -16.254 1.00 75.38 94 GLU A O 1
ATOM 746 N N . VAL A 1 95 ? 6.737 -5.547 -16.502 1.00 78.50 95 VAL A N 1
ATOM 747 C CA . VAL A 1 95 ? 6.306 -6.777 -15.811 1.00 78.50 95 VAL A CA 1
ATOM 748 C C . VAL A 1 95 ? 5.855 -6.481 -14.378 1.00 78.50 95 VAL A C 1
ATOM 750 O O . VAL A 1 95 ? 4.805 -6.955 -13.943 1.00 78.50 95 VAL A O 1
ATOM 753 N N . ILE A 1 96 ? 6.615 -5.658 -13.660 1.00 76.19 96 ILE A N 1
ATOM 754 C CA . ILE A 1 96 ? 6.343 -5.299 -12.264 1.00 76.19 96 ILE A CA 1
ATOM 755 C C . ILE A 1 96 ? 5.098 -4.409 -12.161 1.00 76.19 96 ILE A C 1
ATOM 757 O O . ILE A 1 96 ? 4.224 -4.641 -11.326 1.00 76.19 96 ILE A O 1
ATOM 761 N N . MET A 1 97 ? 4.972 -3.410 -13.037 1.00 77.62 97 MET A N 1
ATOM 762 C CA . MET A 1 97 ? 3.804 -2.526 -13.066 1.00 77.62 97 MET A CA 1
ATOM 763 C C . MET A 1 97 ? 2.537 -3.284 -13.451 1.00 77.62 97 MET A C 1
ATOM 765 O O . MET A 1 97 ? 1.473 -3.007 -12.903 1.00 77.62 97 MET A O 1
ATOM 769 N N . LYS A 1 98 ? 2.642 -4.296 -14.315 1.00 81.19 98 LYS A N 1
ATOM 770 C CA . LYS A 1 98 ? 1.529 -5.197 -14.606 1.00 81.19 98 LYS A CA 1
ATOM 771 C C . LYS A 1 98 ? 1.087 -5.966 -13.363 1.00 81.19 98 LYS A C 1
ATOM 773 O O . LYS A 1 98 ? -0.092 -5.933 -13.029 1.00 81.19 98 LYS A O 1
ATOM 778 N N . GLN A 1 99 ? 2.023 -6.561 -12.624 1.00 81.31 99 GLN A N 1
ATOM 779 C CA . GLN A 1 99 ? 1.703 -7.235 -11.362 1.00 81.31 99 GLN A CA 1
ATOM 780 C C . GLN A 1 99 ? 1.018 -6.288 -10.368 1.00 81.31 99 GLN A C 1
ATOM 782 O O . GLN A 1 99 ? -0.001 -6.643 -9.783 1.00 81.31 99 GLN A O 1
ATOM 787 N N . PHE A 1 100 ? 1.509 -5.058 -10.202 1.00 79.62 100 PHE A N 1
ATOM 788 C CA . PHE A 1 100 ? 0.840 -4.089 -9.331 1.00 79.62 100 PHE A CA 1
ATOM 789 C C . PHE A 1 100 ? -0.546 -3.686 -9.823 1.00 79.62 100 PHE A C 1
ATOM 791 O O . PHE A 1 100 ? -1.463 -3.588 -9.010 1.00 79.62 100 PHE A O 1
ATOM 798 N N . SER A 1 101 ? -0.718 -3.474 -11.127 1.00 80.88 101 SER A N 1
ATOM 799 C CA . SER A 1 101 ? -2.024 -3.165 -11.712 1.00 80.88 101 SER A CA 1
ATOM 800 C C . SER A 1 101 ? -3.030 -4.300 -11.502 1.00 80.88 101 SER A C 1
ATOM 802 O O . SER A 1 101 ? -4.216 -4.019 -11.345 1.00 80.88 101 SER A O 1
ATOM 804 N N . ASP A 1 102 ? -2.571 -5.552 -11.475 1.00 82.81 102 ASP A N 1
ATOM 805 C CA . ASP A 1 102 ? -3.427 -6.727 -11.300 1.00 82.81 102 ASP A CA 1
ATOM 806 C C . ASP A 1 102 ? -3.747 -7.000 -9.815 1.00 82.81 102 ASP A C 1
ATOM 808 O O . ASP A 1 102 ? -4.887 -7.329 -9.486 1.00 82.81 102 ASP A O 1
ATOM 812 N N . TYR A 1 103 ? -2.779 -6.824 -8.903 1.00 81.38 103 TYR A N 1
ATOM 813 C CA .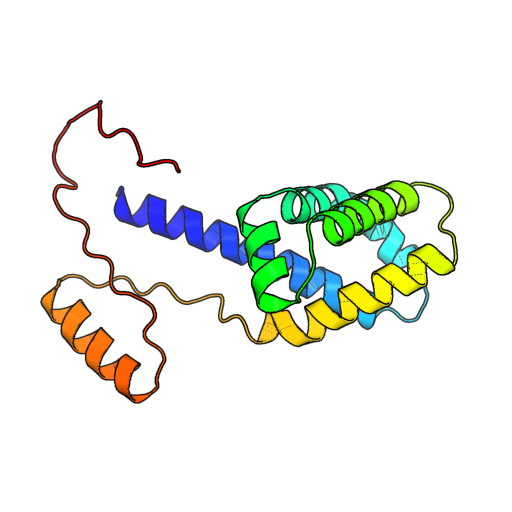 TYR A 1 103 ? -2.928 -7.197 -7.485 1.00 81.38 103 TYR A CA 1
ATOM 814 C C . TYR A 1 103 ? -3.361 -6.062 -6.551 1.00 81.38 103 TYR A C 1
ATOM 816 O O . TYR A 1 103 ? -4.108 -6.311 -5.602 1.00 81.38 103 TYR A O 1
ATOM 824 N N . LEU A 1 104 ? -2.927 -4.814 -6.774 1.00 80.88 104 LEU A N 1
ATOM 825 C CA . LEU A 1 104 ? -3.300 -3.700 -5.888 1.00 80.88 104 LEU A CA 1
ATOM 826 C C . LEU A 1 104 ? -4.812 -3.412 -5.845 1.00 80.88 104 LEU A C 1
ATOM 828 O O . LEU A 1 104 ? -5.288 -3.083 -4.759 1.00 80.88 104 LEU A O 1
ATOM 832 N N . PRO A 1 105 ? -5.606 -3.593 -6.925 1.00 82.19 105 PRO A N 1
ATOM 833 C CA . PRO A 1 105 ? -7.064 -3.482 -6.842 1.00 82.19 105 PRO A CA 1
ATOM 834 C C . PRO A 1 105 ? -7.719 -4.455 -5.852 1.00 82.19 105 PRO A C 1
ATOM 836 O O . PRO A 1 105 ? -8.817 -4.185 -5.374 1.00 82.19 105 PRO A O 1
ATOM 839 N N . CYS A 1 106 ? -7.073 -5.582 -5.534 1.00 80.94 106 CYS A N 1
ATOM 840 C CA . CYS A 1 106 ? -7.577 -6.544 -4.551 1.00 80.94 106 CYS A CA 1
ATOM 841 C C . CYS A 1 106 ? -7.401 -6.060 -3.103 1.00 80.94 106 CYS A C 1
ATOM 843 O O . CYS A 1 106 ? -7.980 -6.629 -2.173 1.00 80.94 106 CYS A O 1
ATOM 845 N N . ILE A 1 107 ? -6.602 -5.014 -2.889 1.00 76.31 107 ILE A N 1
ATOM 846 C CA . ILE A 1 107 ? -6.404 -4.410 -1.580 1.00 76.31 107 ILE A CA 1
ATOM 847 C C . ILE A 1 107 ? -7.483 -3.353 -1.387 1.00 76.31 107 ILE A C 1
ATOM 849 O O . ILE A 1 107 ? -7.385 -2.235 -1.882 1.00 76.31 107 ILE A O 1
ATOM 853 N N . GLU A 1 108 ? -8.520 -3.688 -0.625 1.00 73.88 108 GLU A N 1
ATOM 854 C CA . GLU A 1 108 ? -9.449 -2.663 -0.157 1.00 73.88 108 GLU A CA 1
ATOM 855 C C . GLU A 1 108 ? -8.705 -1.681 0.760 1.00 73.88 108 GLU A C 1
ATOM 857 O O . GLU A 1 108 ? -8.170 -2.067 1.800 1.00 73.88 108 GLU A O 1
ATOM 862 N N . LEU A 1 109 ? -8.626 -0.424 0.324 1.00 68.62 109 LEU A N 1
ATOM 863 C CA . LEU A 1 109 ? -7.899 0.655 0.997 1.00 68.62 109 LEU A CA 1
ATOM 864 C C . LEU A 1 109 ? -8.776 1.420 1.999 1.00 68.62 109 LEU A C 1
ATOM 866 O O . LEU A 1 109 ? -8.265 2.170 2.815 1.00 68.62 109 LEU A O 1
ATOM 870 N N . ASN A 1 110 ? -10.096 1.236 1.983 1.00 70.94 110 ASN A N 1
ATOM 871 C CA . ASN A 1 110 ? -11.004 1.884 2.929 1.00 70.94 110 ASN A CA 1
ATOM 872 C C . ASN A 1 110 ? -11.516 0.878 3.968 1.00 70.94 110 ASN A C 1
ATOM 874 O O . ASN A 1 110 ? -12.666 0.456 3.920 1.00 70.94 110 ASN A O 1
ATOM 878 N N . ARG A 1 111 ? -10.634 0.440 4.875 1.00 74.62 111 ARG A N 1
ATOM 879 C CA . ARG A 1 111 ? -10.938 -0.629 5.851 1.00 74.62 111 ARG A CA 1
ATOM 880 C C . ARG A 1 111 ? -11.175 -0.153 7.283 1.00 74.62 111 ARG A C 1
ATOM 882 O O . ARG A 1 111 ? -11.455 -0.979 8.147 1.00 74.62 111 ARG A O 1
ATOM 889 N N . PHE A 1 112 ? -11.035 1.142 7.560 1.00 79.69 112 PHE A N 1
ATOM 890 C CA . PHE A 1 112 ? -11.206 1.666 8.914 1.00 79.69 112 PHE A CA 1
ATOM 891 C C . PHE A 1 112 ? -12.620 2.183 9.127 1.00 79.69 112 PHE A C 1
ATOM 893 O O . PHE A 1 112 ? -13.052 3.139 8.490 1.00 79.69 112 PHE A O 1
ATOM 900 N N . GLU A 1 113 ? -13.304 1.573 10.086 1.00 82.56 113 GLU A N 1
ATOM 901 C CA . GLU A 1 113 ? -14.612 1.999 10.561 1.00 82.56 113 GLU A CA 1
ATOM 902 C C . GLU A 1 113 ? -14.473 2.433 12.024 1.00 82.56 113 GLU A C 1
ATOM 904 O O . GLU A 1 113 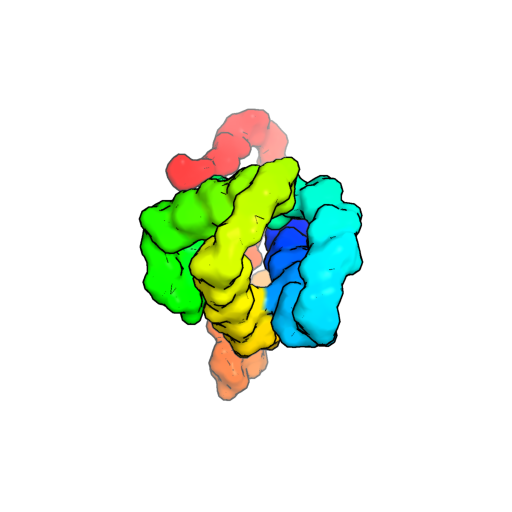? -14.013 1.666 12.873 1.00 82.56 113 GLU A O 1
ATOM 909 N N . ALA A 1 114 ? -14.810 3.690 12.313 1.00 83.06 114 ALA A N 1
ATOM 910 C CA . ALA A 1 114 ? -14.802 4.213 13.673 1.00 83.06 114 ALA A CA 1
ATOM 911 C C . ALA A 1 114 ? -16.166 3.963 14.326 1.00 83.06 114 ALA A C 1
ATOM 913 O O . ALA A 1 114 ? -17.192 4.366 13.784 1.00 83.06 114 ALA A O 1
ATOM 914 N N . LEU A 1 115 ? -16.159 3.339 15.503 1.00 84.69 115 LEU A N 1
ATOM 915 C CA . LEU A 1 115 ? -17.358 2.983 16.266 1.00 84.69 115 LEU A CA 1
ATOM 916 C C . LEU A 1 115 ? -17.314 3.647 17.645 1.00 84.69 115 LEU A C 1
ATOM 918 O O . LEU A 1 115 ? -16.231 3.950 18.155 1.00 84.69 115 LEU A O 1
ATOM 922 N N . GLN A 1 116 ? -18.481 3.916 18.233 1.00 81.44 116 GLN A N 1
ATOM 923 C CA . GLN A 1 116 ? -18.583 4.730 19.450 1.00 81.44 116 GLN A CA 1
ATOM 924 C C . GLN A 1 116 ? -18.412 3.906 20.729 1.00 81.44 116 GLN A C 1
ATOM 926 O O . GLN A 1 116 ? -18.112 4.462 21.787 1.00 81.44 116 GLN A O 1
ATOM 931 N N . SER A 1 117 ? -18.579 2.583 20.652 1.00 83.62 117 SER A N 1
ATOM 932 C CA . SER A 1 117 ? -18.433 1.690 21.800 1.00 83.62 117 SER A CA 1
ATOM 933 C C . SER A 1 117 ? -17.846 0.329 21.429 1.00 83.62 117 SER A C 1
ATOM 935 O O . SER A 1 117 ? -17.882 -0.107 20.279 1.00 83.62 117 SER A O 1
ATOM 937 N N . GLU A 1 118 ? -17.325 -0.377 22.434 1.00 86.75 118 GLU A N 1
ATOM 938 C CA . GLU A 1 118 ? -16.865 -1.760 22.276 1.00 86.75 118 GLU A CA 1
ATOM 939 C C . GLU A 1 118 ? -18.018 -2.706 21.910 1.00 86.75 118 GLU A C 1
ATOM 941 O O . GLU A 1 118 ? -17.837 -3.608 21.096 1.00 86.75 118 GLU A O 1
ATOM 946 N N . SER A 1 119 ? -19.221 -2.475 22.450 1.00 90.62 119 SER A N 1
ATOM 947 C CA . SER A 1 119 ? -20.398 -3.288 22.124 1.00 90.62 119 SER A CA 1
ATOM 948 C C . SER A 1 119 ? -20.752 -3.183 20.639 1.00 90.62 119 SER A C 1
ATOM 950 O O . SER A 1 119 ? -20.948 -4.208 19.987 1.00 90.62 119 SER A O 1
ATOM 952 N N . GLU A 1 120 ? -20.750 -1.964 20.087 1.00 90.56 120 GLU A N 1
ATOM 953 C CA . GLU A 1 120 ? -20.929 -1.735 18.646 1.00 90.56 120 GLU A CA 1
ATOM 954 C C . GLU A 1 120 ? -19.829 -2.417 17.828 1.00 90.56 120 GLU A C 1
ATOM 956 O O . GLU A 1 120 ? -20.119 -3.046 16.813 1.00 90.56 120 GLU A O 1
ATOM 961 N N . LEU A 1 121 ? -18.570 -2.358 18.279 1.00 90.81 121 LEU A N 1
ATOM 962 C CA . LEU A 1 121 ? -17.455 -3.046 17.624 1.00 90.81 121 LEU A CA 1
ATOM 963 C C . LEU A 1 121 ? -17.651 -4.561 17.580 1.00 90.81 121 LEU A C 1
ATOM 965 O O . LEU A 1 121 ? -17.405 -5.179 16.544 1.00 90.81 121 LEU A O 1
ATOM 969 N N . VAL A 1 122 ? -18.120 -5.166 18.668 1.00 92.88 122 VAL A N 1
ATOM 970 C CA . VAL A 1 122 ? -18.382 -6.608 18.727 1.00 92.88 122 VAL A CA 1
ATOM 971 C C . VAL A 1 122 ? -19.534 -6.999 17.803 1.00 92.88 122 VAL A C 1
ATOM 973 O O . VAL A 1 122 ? -19.434 -8.006 17.097 1.00 92.88 122 VAL A O 1
ATOM 976 N N . GLU A 1 123 ? -20.624 -6.234 17.785 1.00 94.06 123 GLU A N 1
ATOM 977 C CA . GLU A 1 123 ? -21.751 -6.487 16.879 1.00 94.06 123 GLU A CA 1
ATOM 978 C C . GLU A 1 123 ? -21.330 -6.337 15.419 1.00 94.06 123 GLU A C 1
ATOM 980 O O . GLU A 1 123 ? -21.529 -7.258 14.621 1.00 94.06 123 GLU A O 1
ATOM 985 N N . ARG A 1 124 ? -20.633 -5.247 15.094 1.00 91.25 124 ARG A N 1
ATOM 986 C CA . ARG A 1 124 ? -20.137 -4.985 13.746 1.00 91.25 124 ARG A CA 1
ATOM 987 C C . ARG A 1 124 ? -19.140 -6.041 13.273 1.00 91.25 124 ARG A C 1
ATOM 989 O O . ARG A 1 124 ? -19.217 -6.511 12.138 1.00 91.25 124 ARG A O 1
ATOM 996 N N . ALA A 1 125 ? -18.243 -6.491 14.150 1.00 91.00 125 ALA A N 1
ATOM 997 C CA . ALA A 1 125 ? -17.327 -7.585 13.846 1.00 91.00 125 ALA A CA 1
ATOM 998 C C . ALA A 1 125 ? -18.084 -8.890 13.552 1.00 91.00 125 ALA A C 1
ATOM 1000 O O . ALA A 1 125 ? -17.755 -9.592 12.598 1.00 91.00 125 ALA A O 1
ATOM 1001 N N . LYS A 1 126 ? -19.140 -9.220 14.305 1.00 90.94 126 LYS A N 1
ATOM 1002 C CA . LYS A 1 126 ? -19.958 -10.414 14.022 1.00 90.94 126 LYS A CA 1
ATOM 1003 C C . LYS A 1 126 ? -20.630 -10.343 12.650 1.00 90.94 126 LYS A C 1
ATOM 1005 O O . LYS A 1 126 ? -20.701 -11.367 11.971 1.00 90.94 126 LYS A O 1
ATOM 1010 N N . GLU A 1 127 ? -21.104 -9.171 12.233 1.00 91.00 127 GLU A N 1
ATOM 1011 C CA . GLU A 1 127 ? -21.677 -8.972 10.896 1.00 91.00 127 GLU A CA 1
ATOM 1012 C C . GLU A 1 127 ? -20.642 -9.206 9.795 1.00 91.00 127 GLU A C 1
ATOM 1014 O O . GLU A 1 127 ? -20.856 -10.026 8.900 1.00 91.00 127 GLU A O 1
ATOM 1019 N N . LEU A 1 128 ? -19.491 -8.537 9.891 1.00 90.00 128 LEU A N 1
ATOM 1020 C CA . LEU A 1 128 ? -18.405 -8.641 8.917 1.00 90.00 128 LEU A CA 1
ATOM 1021 C C . LEU A 1 128 ? -17.802 -10.055 8.870 1.00 90.00 128 LEU A C 1
ATOM 1023 O O . LEU A 1 128 ? -17.350 -10.508 7.815 1.00 90.00 128 LEU A O 1
ATOM 1027 N N . HIS A 1 129 ? -17.816 -10.781 9.994 1.00 89.25 129 HIS A N 1
ATOM 1028 C CA . HIS A 1 129 ? -17.272 -12.134 10.082 1.00 89.25 129 HIS A CA 1
ATOM 1029 C C . HIS A 1 129 ? -18.034 -13.109 9.180 1.00 89.25 129 HIS A C 1
ATOM 1031 O O . HIS A 1 129 ? -17.415 -13.969 8.554 1.00 89.25 129 HIS A O 1
ATOM 1037 N N . ARG A 1 130 ? -19.356 -12.931 9.030 1.00 88.31 130 ARG A N 1
ATOM 1038 C CA . ARG A 1 130 ? -20.192 -13.766 8.145 1.00 88.31 130 ARG A CA 1
ATOM 1039 C C . ARG A 1 130 ? -19.701 -13.747 6.698 1.00 88.31 130 ARG A C 1
ATOM 1041 O O . ARG A 1 130 ? -19.765 -14.768 6.023 1.00 88.31 130 ARG A O 1
ATOM 1048 N N . ASN A 1 131 ? -19.145 -12.616 6.267 1.00 86.75 131 ASN A N 1
ATOM 1049 C CA . ASN A 1 131 ? -18.615 -12.417 4.920 1.00 86.75 131 ASN A CA 1
ATOM 1050 C C . ASN A 1 131 ? -17.084 -12.553 4.850 1.00 86.75 131 ASN A C 1
ATOM 1052 O O . ASN A 1 131 ? -16.499 -12.262 3.813 1.00 86.75 131 ASN A O 1
ATOM 1056 N N . ARG A 1 132 ? -16.426 -12.997 5.934 1.00 83.44 132 ARG A N 1
ATOM 1057 C CA . ARG A 1 132 ? -14.956 -13.101 6.046 1.00 83.44 132 ARG A CA 1
ATOM 1058 C C . ARG A 1 132 ? -14.228 -11.771 5.806 1.00 83.44 132 ARG A C 1
ATOM 1060 O O . ARG A 1 132 ? -13.124 -11.753 5.274 1.00 83.44 132 ARG A O 1
ATOM 1067 N N . LEU A 1 133 ? -14.849 -10.663 6.210 1.00 84.31 133 LEU A N 1
ATOM 1068 C CA . LEU A 1 133 ? -14.306 -9.312 6.026 1.00 84.31 133 LEU A CA 1
ATOM 1069 C C . LEU A 1 133 ? -13.618 -8.761 7.285 1.00 84.31 133 LEU A C 1
ATOM 1071 O O . LEU A 1 133 ? -12.947 -7.734 7.213 1.00 84.31 133 LEU A O 1
ATOM 1075 N N . VAL A 1 134 ? -13.751 -9.434 8.435 1.00 84.50 134 VAL A N 1
ATOM 1076 C CA . VAL A 1 134 ? -13.051 -9.032 9.667 1.00 84.50 134 VAL A CA 1
ATOM 1077 C C . VAL A 1 134 ? -11.579 -9.389 9.582 1.00 84.50 134 VAL A C 1
ATOM 1079 O O . VAL A 1 134 ? -11.231 -10.555 9.411 1.00 84.50 134 VAL A O 1
ATOM 1082 N N . ILE A 1 135 ? -10.734 -8.386 9.807 1.00 82.50 135 ILE A N 1
ATOM 1083 C CA . ILE A 1 135 ? -9.301 -8.566 10.048 1.00 82.50 135 ILE A CA 1
ATOM 1084 C C . ILE A 1 135 ? -9.019 -8.457 11.547 1.00 82.50 135 ILE A C 1
ATOM 1086 O O . ILE A 1 135 ? -8.501 -9.390 12.151 1.00 82.50 135 ILE A O 1
ATOM 1090 N N . ALA A 1 136 ? -9.389 -7.327 12.154 1.00 84.94 136 ALA A N 1
ATOM 1091 C CA . ALA A 1 136 ? -9.188 -7.062 13.573 1.00 84.94 136 ALA A CA 1
ATOM 1092 C C . ALA A 1 136 ? -10.169 -5.996 14.080 1.00 84.94 136 ALA A C 1
ATOM 1094 O O . ALA A 1 136 ? -10.610 -5.137 13.317 1.00 84.94 136 ALA A O 1
ATOM 1095 N N . GLY A 1 137 ? -10.463 -6.034 15.379 1.00 86.75 137 GLY A N 1
ATOM 1096 C CA . GLY A 1 137 ? -11.080 -4.935 16.116 1.00 86.75 137 GLY A CA 1
ATOM 1097 C C . GLY A 1 137 ? -10.066 -4.360 17.102 1.00 86.75 137 GLY A C 1
ATOM 1098 O O . GLY A 1 137 ? -9.390 -5.122 17.790 1.00 86.75 137 GLY A O 1
ATOM 1099 N N . ILE A 1 138 ? -9.931 -3.034 17.152 1.00 85.56 138 ILE A N 1
ATOM 1100 C CA . ILE A 1 138 ? -8.956 -2.357 18.017 1.00 85.56 138 ILE A CA 1
ATOM 1101 C C . ILE A 1 138 ? -9.711 -1.504 19.031 1.00 85.56 138 ILE A C 1
ATOM 1103 O O . ILE A 1 138 ? -10.406 -0.560 18.661 1.00 85.56 138 ILE A O 1
ATOM 1107 N N . VAL A 1 139 ? -9.545 -1.825 20.314 1.00 85.19 139 VAL A N 1
ATOM 1108 C CA . VAL A 1 139 ? -10.096 -1.047 21.428 1.00 85.19 139 VAL A CA 1
ATOM 1109 C C . VAL A 1 139 ? -8.968 -0.240 22.059 1.00 85.19 139 VAL A C 1
ATOM 1111 O O . VAL A 1 139 ? -7.982 -0.791 22.543 1.00 85.19 139 VAL A O 1
ATOM 1114 N N . PHE A 1 140 ? -9.108 1.083 22.052 1.00 81.12 140 PHE A N 1
ATOM 1115 C CA . PHE A 1 140 ? -8.142 1.984 22.673 1.00 81.12 140 PHE A CA 1
ATOM 1116 C C . PHE A 1 140 ? -8.564 2.298 24.109 1.00 81.12 140 PHE A C 1
ATOM 1118 O O . PHE A 1 140 ? -9.491 3.073 24.338 1.00 81.12 140 PHE A O 1
ATOM 1125 N N . THR A 1 141 ? -7.863 1.736 25.088 1.00 79.75 141 THR A N 1
ATOM 1126 C CA . THR A 1 141 ? -8.054 2.075 26.506 1.00 79.75 141 THR A CA 1
ATOM 1127 C C . THR A 1 141 ? -7.148 3.237 26.925 1.00 79.75 141 THR A C 1
ATOM 1129 O O . THR A 1 141 ? -6.065 3.406 26.370 1.00 79.75 141 THR A O 1
ATOM 1132 N N . ASN A 1 142 ? -7.541 4.004 27.948 1.00 66.00 142 ASN A N 1
ATOM 1133 C CA . ASN A 1 142 ? -6.701 5.024 28.606 1.00 66.00 142 ASN A CA 1
ATOM 1134 C C . ASN A 1 142 ? -6.265 6.224 27.741 1.00 66.00 142 ASN A C 1
ATOM 1136 O O . ASN A 1 142 ? -5.229 6.833 27.994 1.00 66.00 142 ASN A O 1
ATOM 1140 N N . LEU A 1 143 ? -7.087 6.652 26.779 1.00 65.25 143 LEU A N 1
ATOM 1141 C CA . LEU A 1 143 ? -6.802 7.840 25.953 1.00 65.25 143 LEU A CA 1
ATOM 1142 C C . LEU A 1 143 ? -6.799 9.183 26.725 1.00 65.25 143 LEU A C 1
ATOM 1144 O O . LEU A 1 143 ? -6.473 10.211 26.136 1.00 65.25 143 LEU A O 1
ATOM 1148 N N . ASN A 1 144 ? -7.141 9.176 28.021 1.00 54.41 144 ASN A N 1
ATOM 1149 C CA . ASN A 1 144 ? -7.244 10.360 28.884 1.00 54.41 144 ASN A CA 1
ATOM 1150 C C . ASN A 1 144 ? -6.135 10.480 29.947 1.00 54.41 144 ASN A C 1
ATOM 1152 O O . ASN A 1 144 ? -6.194 11.394 30.768 1.00 54.41 144 ASN A O 1
ATOM 1156 N N . SER A 1 145 ? -5.124 9.606 29.982 1.00 45.59 145 SER A N 1
ATOM 1157 C CA . SER A 1 145 ? -4.008 9.818 30.910 1.00 45.59 145 SER A CA 1
ATOM 1158 C C . SER A 1 145 ? -3.019 10.814 30.313 1.00 45.59 145 SER A C 1
ATOM 1160 O O . SER A 1 145 ? -2.340 10.499 29.337 1.00 45.59 145 SER A O 1
ATOM 1162 N N . SER A 1 146 ? -2.922 11.991 30.927 1.00 46.84 146 SER A N 1
ATOM 1163 C CA . SER A 1 146 ? -1.862 12.994 30.779 1.00 46.84 146 SER A CA 1
ATOM 1164 C C . SER A 1 146 ? -0.488 12.414 31.151 1.00 46.84 146 SER A C 1
ATOM 1166 O O . SER A 1 146 ? 0.134 12.837 32.119 1.00 46.84 146 SER A O 1
ATOM 1168 N N . ASN A 1 147 ? -0.035 11.386 30.437 1.00 44.88 147 ASN A N 1
ATOM 1169 C CA . ASN A 1 147 ? 1.228 10.717 30.683 1.00 44.88 147 ASN A CA 1
ATOM 1170 C C . ASN A 1 147 ? 2.182 11.036 29.520 1.00 44.88 147 ASN A C 1
ATOM 1172 O O . ASN A 1 147 ? 2.036 10.456 28.442 1.00 44.88 147 ASN A O 1
ATOM 1176 N N . PRO A 1 148 ? 3.144 11.963 29.699 1.00 47.19 148 PRO A N 1
ATOM 1177 C CA . PRO A 1 148 ? 4.093 12.354 28.652 1.00 47.19 148 PRO A CA 1
ATOM 1178 C C . PRO A 1 148 ? 5.045 11.220 28.235 1.00 47.19 148 PRO A C 1
ATOM 1180 O O . PRO A 1 148 ? 5.788 11.377 27.274 1.00 47.19 148 PRO A O 1
ATOM 1183 N N . ASN A 1 149 ? 4.983 10.069 28.915 1.00 43.19 149 ASN A N 1
ATOM 1184 C CA . ASN A 1 149 ? 5.786 8.881 28.642 1.00 43.19 149 ASN A CA 1
ATOM 1185 C C . ASN A 1 149 ? 4.983 7.750 27.983 1.00 43.19 149 ASN A C 1
ATOM 1187 O O . ASN A 1 149 ? 5.374 6.586 28.087 1.00 43.19 149 ASN A O 1
ATOM 1191 N N . ALA A 1 150 ? 3.870 8.054 27.305 1.00 40.97 150 ALA A N 1
ATOM 1192 C CA . ALA A 1 150 ? 3.285 7.129 26.338 1.00 40.97 150 ALA A CA 1
ATOM 1193 C C . ALA A 1 150 ? 4.241 7.007 25.138 1.00 40.97 150 ALA A C 1
ATOM 1195 O O . ALA A 1 150 ? 3.996 7.538 24.057 1.00 40.97 150 ALA A O 1
ATOM 1196 N N . ASN A 1 151 ? 5.375 6.343 25.368 1.00 38.66 151 ASN A N 1
ATOM 1197 C CA . ASN A 1 151 ? 6.253 5.862 24.327 1.00 38.66 151 ASN A CA 1
ATOM 1198 C C . ASN A 1 151 ? 5.386 4.980 23.443 1.00 38.66 151 ASN A C 1
ATOM 1200 O O . ASN A 1 151 ? 4.920 3.916 23.856 1.00 38.66 151 ASN A O 1
ATOM 1204 N N . PHE A 1 152 ? 5.113 5.494 22.249 1.00 39.44 152 PHE A N 1
ATOM 1205 C CA . PHE A 1 152 ? 4.570 4.727 21.152 1.00 39.44 152 PHE A CA 1
ATOM 1206 C C . PHE A 1 152 ? 5.356 3.421 21.094 1.00 39.44 152 PHE A C 1
ATOM 1208 O O . PHE A 1 152 ? 6.584 3.450 21.029 1.00 39.44 152 PHE A O 1
ATOM 1215 N N . LEU A 1 153 ? 4.650 2.295 21.179 1.00 32.25 153 LEU A N 1
ATOM 1216 C CA . LEU A 1 153 ? 5.216 0.997 20.847 1.00 32.25 153 LEU A CA 1
ATOM 1217 C C . LEU A 1 153 ? 5.635 1.078 19.376 1.00 32.25 153 LEU A C 1
ATOM 1219 O O . LEU A 1 153 ? 4.819 0.911 18.472 1.00 32.25 153 LEU A O 1
ATOM 1223 N N . THR A 1 154 ? 6.886 1.457 19.148 1.00 29.38 154 THR A N 1
ATOM 1224 C CA . THR A 1 154 ? 7.593 1.202 17.903 1.00 29.38 154 THR A CA 1
ATOM 1225 C C . THR A 1 154 ? 8.073 -0.249 17.933 1.00 29.38 154 THR A C 1
ATOM 1227 O O . THR A 1 154 ? 8.349 -0.751 19.027 1.00 29.38 154 THR A O 1
ATOM 1230 N N . PRO A 1 155 ? 8.145 -0.927 16.776 1.00 35.91 155 PRO A N 1
ATOM 1231 C CA . PRO A 1 155 ? 8.812 -2.223 16.680 1.00 35.91 155 PRO A CA 1
ATOM 1232 C C . PRO A 1 155 ? 10.266 -2.160 17.168 1.00 35.91 155 PRO A C 1
ATOM 1234 O O . PRO A 1 155 ? 10.875 -1.064 17.089 1.00 35.91 155 PRO A O 1
#

Organism: NCBI:txid433720

pLDDT: mean 72.15, std 13.34, range [29.38, 94.06]